Protein AF-A0A959I9E7-F1 (afdb_monomer)

Mean predicted aligned error: 7.25 Å

Foldseek 3Di:
DQLVVCVVDPQWDRPPSFFIDHVNDAQQQDWDDDPNHGDADPDPVGRTHGRVVDDPVVDPDDDDDQDDDVPDPPRHHD

Solvent-accessible surface area (backbone atoms only — not comparable to full-atom values): 4880 Å² total; per-residue (Å²): 75,37,32,67,60,51,52,75,41,86,62,35,46,59,52,97,65,24,37,71,26,51,67,80,42,54,40,83,33,48,74,55,64,59,96,86,40,78,48,75,27,90,44,99,91,39,50,42,45,58,29,52,79,40,52,52,91,80,51,93,78,87,88,84,82,73,57,90,47,96,92,49,82,82,69,43,63,92

Secondary structure (DSSP, 8-state):
-HHHHHTTSTTEEEETTTEEEETTB-GGG---EETTEE---SBTTB-S-BGGGS-TTS-S------S--TTS-S----

Radius of gyration: 11.75 Å; Cα contacts (8 Å, |Δi|>4): 119; chains: 1; bounding box: 28×24×30 Å

Structure (mmCIF, N/CA/C/O backbone):
data_AF-A0A959I9E7-F1
#
_entry.id   AF-A0A959I9E7-F1
#
loop_
_atom_site.group_PDB
_atom_site.id
_atom_site.type_symbol
_atom_site.label_atom_id
_atom_site.label_alt_id
_atom_site.label_comp_id
_atom_site.label_asym_id
_atom_site.label_entity_id
_atom_site.label_seq_id
_atom_site.pdbx_PDB_ins_code
_atom_site.Cartn_x
_atom_site.Cartn_y
_atom_site.Cartn_z
_atom_site.occupancy
_atom_site.B_iso_or_equiv
_atom_site.auth_seq_id
_atom_site.auth_comp_id
_atom_site.auth_asym_id
_atom_site.auth_atom_id
_atom_site.pdbx_PDB_model_num
ATOM 1 N N . ASP A 1 1 ? -7.436 -4.538 13.198 1.00 76.06 1 ASP A N 1
ATOM 2 C CA . ASP A 1 1 ? -6.392 -3.577 12.777 1.00 76.06 1 ASP A CA 1
ATOM 3 C C . ASP A 1 1 ? -5.923 -3.928 11.369 1.00 76.06 1 ASP A C 1
ATOM 5 O O . ASP A 1 1 ? -6.308 -4.968 10.836 1.00 76.06 1 ASP A O 1
ATOM 9 N N . VAL A 1 2 ? -5.178 -3.047 10.706 1.00 81.12 2 VAL A N 1
ATOM 10 C CA . VAL A 1 2 ? -4.747 -3.290 9.320 1.00 81.12 2 VAL A CA 1
ATOM 11 C C . VAL A 1 2 ? -3.814 -4.500 9.243 1.00 81.12 2 VAL A C 1
ATOM 13 O O . VAL A 1 2 ? -3.923 -5.298 8.313 1.00 81.12 2 VAL A O 1
ATOM 16 N N . ALA A 1 3 ? -2.988 -4.719 10.268 1.00 83.50 3 ALA A N 1
ATOM 17 C CA . ALA A 1 3 ? -2.115 -5.885 10.382 1.00 83.50 3 ALA A CA 1
ATOM 18 C C . ALA A 1 3 ? -2.860 -7.227 10.211 1.00 83.50 3 ALA A C 1
ATOM 20 O O . ALA A 1 3 ? -2.425 -8.098 9.455 1.00 83.50 3 ALA A O 1
ATOM 21 N N . SER A 1 4 ? -4.014 -7.405 10.859 1.00 82.56 4 SER A N 1
ATOM 22 C CA . SER A 1 4 ? -4.829 -8.621 10.714 1.00 82.56 4 SER A CA 1
ATOM 23 C C . SER A 1 4 ? -5.515 -8.743 9.350 1.00 82.56 4 SER A C 1
ATOM 25 O O . SER A 1 4 ? -5.626 -9.855 8.830 1.00 82.56 4 SER A O 1
ATOM 27 N N . ALA A 1 5 ? -5.930 -7.631 8.739 1.00 84.12 5 ALA A N 1
ATOM 28 C CA . ALA A 1 5 ? -6.531 -7.634 7.405 1.00 84.12 5 ALA A CA 1
ATOM 29 C C . ALA A 1 5 ? -5.519 -8.046 6.320 1.00 84.12 5 ALA A C 1
ATOM 31 O O . ALA A 1 5 ? -5.828 -8.869 5.455 1.00 84.12 5 ALA A O 1
ATOM 32 N N . VAL A 1 6 ? -4.286 -7.542 6.413 1.00 82.81 6 VAL A N 1
ATOM 33 C CA . VAL A 1 6 ? -3.211 -7.778 5.438 1.00 82.81 6 VAL A CA 1
ATOM 34 C C . VAL A 1 6 ? -2.734 -9.236 5.414 1.00 82.81 6 VAL A C 1
ATOM 36 O O . VAL A 1 6 ? -2.328 -9.723 4.361 1.00 82.81 6 VAL A O 1
ATOM 39 N N . ARG A 1 7 ? -2.876 -9.990 6.516 1.00 83.56 7 ARG A N 1
ATOM 40 C CA . ARG A 1 7 ? -2.585 -11.442 6.556 1.00 83.56 7 ARG A CA 1
ATOM 41 C C . ARG A 1 7 ? -3.383 -12.269 5.544 1.00 83.56 7 ARG A C 1
ATOM 43 O O . ARG A 1 7 ? -2.988 -13.387 5.233 1.00 83.56 7 ARG A O 1
ATOM 50 N N . ARG A 1 8 ? -4.512 -11.754 5.045 1.00 85.06 8 ARG A N 1
ATOM 51 C CA . ARG A 1 8 ? -5.323 -12.433 4.019 1.00 85.06 8 ARG A CA 1
ATOM 52 C C . ARG A 1 8 ? -4.688 -12.375 2.628 1.00 85.06 8 ARG A C 1
ATOM 54 O O . ARG A 1 8 ? -5.111 -13.107 1.737 1.00 85.06 8 ARG A O 1
ATOM 61 N N . VAL A 1 9 ? -3.687 -11.520 2.426 1.00 81.69 9 VAL A N 1
ATOM 62 C CA . VAL A 1 9 ? -2.960 -11.415 1.162 1.00 81.69 9 VAL A CA 1
ATOM 63 C C . VAL A 1 9 ? -1.919 -12.532 1.085 1.00 81.69 9 VAL A C 1
ATOM 65 O O . VAL A 1 9 ? -1.080 -12.699 1.965 1.00 81.69 9 VAL A O 1
ATOM 68 N N . THR A 1 10 ? -1.944 -13.302 -0.001 1.00 82.50 10 THR A N 1
ATOM 69 C CA . THR A 1 10 ? -1.014 -14.422 -0.205 1.00 82.50 10 THR A CA 1
ATOM 70 C C . THR A 1 10 ? 0.444 -13.965 -0.216 1.00 82.50 10 THR A C 1
ATOM 72 O O . THR A 1 10 ? 0.780 -12.942 -0.812 1.00 82.50 10 THR A O 1
ATOM 75 N N . GLY A 1 11 ? 1.340 -14.723 0.415 1.00 79.56 11 GLY A N 1
ATOM 76 C CA . GLY A 1 11 ? 2.756 -14.353 0.489 1.00 79.56 11 GLY A CA 1
ATOM 77 C C . GLY A 1 11 ? 3.022 -13.098 1.323 1.00 79.56 11 GLY A C 1
ATOM 78 O O . GLY A 1 11 ? 4.086 -12.510 1.175 1.00 79.56 11 GLY A O 1
ATOM 79 N N . VAL A 1 12 ? 2.077 -12.681 2.167 1.00 83.75 12 VAL A N 1
ATOM 80 C CA . VAL A 1 12 ? 2.295 -11.654 3.181 1.00 83.75 12 VAL A CA 1
ATOM 81 C C . VAL A 1 12 ? 2.295 -12.306 4.556 1.00 83.75 12 VAL A C 1
ATOM 83 O O . VAL A 1 12 ? 1.383 -13.056 4.901 1.00 83.75 12 VAL A O 1
ATOM 86 N N . THR A 1 13 ? 3.323 -12.028 5.346 1.00 84.88 13 THR A N 1
ATOM 87 C CA . THR A 1 13 ? 3.436 -12.484 6.731 1.00 84.88 13 THR A CA 1
ATOM 88 C C . THR A 1 13 ? 3.453 -11.284 7.664 1.00 84.88 13 THR A C 1
ATOM 90 O O . THR A 1 13 ? 3.886 -10.196 7.295 1.00 84.88 13 THR A O 1
ATOM 93 N N . VAL A 1 14 ? 2.929 -11.465 8.879 1.00 84.81 14 VAL A N 1
ATOM 94 C CA . VAL A 1 14 ? 2.917 -10.404 9.892 1.00 84.81 14 VAL A CA 1
ATOM 95 C C . VAL A 1 14 ? 3.631 -10.883 11.141 1.00 84.81 14 VAL A C 1
ATOM 97 O O . VAL A 1 14 ? 3.081 -11.686 11.902 1.00 84.81 14 VAL A O 1
ATOM 100 N N . GLU A 1 15 ? 4.838 -10.372 11.349 1.00 84.12 15 GLU A N 1
ATOM 101 C CA . GLU A 1 15 ? 5.677 -10.656 12.508 1.00 84.12 15 GLU A CA 1
ATOM 102 C C . GLU A 1 15 ? 5.242 -9.809 13.708 1.00 84.12 15 GLU A C 1
ATOM 104 O O . GLU A 1 15 ? 4.924 -8.620 13.583 1.00 84.12 15 GLU A O 1
ATOM 109 N N . GLY A 1 16 ? 5.202 -10.429 14.889 1.00 80.88 16 GLY A N 1
ATOM 110 C CA . GLY A 1 16 ? 4.884 -9.738 16.143 1.00 80.88 16 GLY A CA 1
ATOM 111 C C . GLY A 1 16 ? 3.500 -9.082 16.174 1.00 80.88 16 GLY A C 1
ATOM 112 O O . GLY A 1 16 ? 3.258 -8.227 17.015 1.00 80.88 16 GLY A O 1
ATOM 113 N N . GLY A 1 17 ? 2.611 -9.436 15.238 1.00 81.06 17 GLY A N 1
ATOM 114 C CA . GLY A 1 17 ? 1.280 -8.839 15.115 1.00 81.06 17 GLY A CA 1
ATOM 115 C C . GLY A 1 17 ? 1.236 -7.456 14.464 1.00 81.06 17 GLY A C 1
ATOM 116 O O . GLY A 1 17 ? 0.138 -6.952 14.273 1.00 81.06 17 GLY A O 1
ATOM 117 N N . LYS A 1 18 ? 2.381 -6.879 14.075 1.00 82.50 18 LYS A N 1
ATOM 118 C CA . LYS A 1 18 ? 2.458 -5.476 13.632 1.00 82.50 18 LYS A CA 1
ATOM 119 C C . LYS A 1 18 ? 3.340 -5.206 12.416 1.00 82.50 18 LYS A C 1
ATOM 121 O O . LYS A 1 18 ? 3.068 -4.252 11.695 1.00 82.50 18 LYS A O 1
ATOM 126 N N . TYR A 1 19 ? 4.358 -6.027 12.149 1.00 83.75 19 TYR A N 1
ATOM 127 C CA . TYR A 1 19 ? 5.282 -5.809 11.031 1.00 83.75 19 TYR A CA 1
ATOM 128 C C . TYR A 1 19 ? 4.904 -6.673 9.834 1.00 83.75 19 TYR A C 1
ATOM 130 O O . TYR A 1 19 ? 4.894 -7.896 9.946 1.00 83.75 19 TYR A O 1
ATOM 138 N N . VAL A 1 20 ? 4.605 -6.047 8.698 1.00 83.06 20 VAL A N 1
ATOM 139 C CA . VAL A 1 20 ? 4.250 -6.735 7.451 1.00 83.06 20 VAL A CA 1
ATOM 140 C C . VAL A 1 20 ? 5.503 -7.033 6.629 1.00 83.06 20 VAL A C 1
ATOM 142 O O . VAL A 1 20 ? 6.258 -6.126 6.299 1.00 83.06 20 VAL A O 1
ATOM 145 N N . TYR A 1 21 ? 5.665 -8.293 6.234 1.00 82.62 21 TYR A N 1
ATOM 146 C CA . TYR A 1 21 ? 6.704 -8.772 5.327 1.00 82.62 21 TYR A CA 1
ATOM 147 C C . TYR A 1 21 ? 6.048 -9.337 4.073 1.00 82.62 21 TYR A C 1
ATOM 149 O O . TYR A 1 21 ? 5.098 -10.119 4.148 1.00 82.62 21 TYR A O 1
ATOM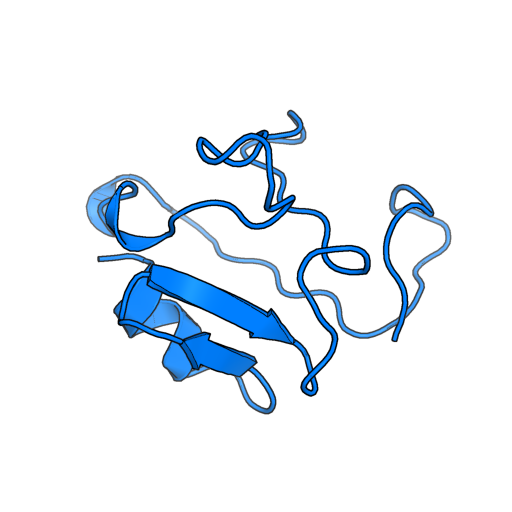 157 N N . VAL A 1 22 ? 6.569 -8.975 2.907 1.00 80.56 22 VAL A N 1
ATOM 158 C CA . VAL A 1 22 ? 6.089 -9.476 1.616 1.00 80.56 22 VAL A CA 1
ATOM 159 C C . VAL A 1 22 ? 7.118 -10.472 1.096 1.00 80.56 22 VAL A C 1
ATOM 161 O O . VAL A 1 22 ? 8.297 -10.162 1.021 1.00 80.56 22 VAL A O 1
ATOM 164 N N . ARG A 1 23 ? 6.690 -11.705 0.804 1.00 78.44 23 ARG A N 1
ATOM 165 C CA . ARG A 1 23 ? 7.531 -12.818 0.319 1.00 78.44 23 ARG A CA 1
ATOM 166 C C . ARG A 1 23 ? 8.759 -13.126 1.185 1.00 78.44 23 ARG A C 1
ATOM 168 O O . ARG A 1 23 ? 9.756 -13.641 0.694 1.00 78.44 23 ARG A O 1
ATOM 175 N N . GLY A 1 24 ? 8.679 -12.842 2.485 1.00 71.00 24 GLY A N 1
ATOM 176 C CA . GLY A 1 24 ? 9.802 -13.028 3.407 1.00 71.00 24 GLY A CA 1
ATOM 177 C C . GLY A 1 24 ? 10.929 -12.009 3.227 1.00 71.00 24 GLY A C 1
ATOM 178 O O . GLY A 1 24 ? 11.962 -12.140 3.881 1.00 71.00 24 GLY A O 1
ATOM 179 N N . LEU A 1 25 ? 10.744 -10.993 2.379 1.00 73.25 25 LEU A N 1
ATOM 180 C CA . LEU A 1 25 ? 11.683 -9.891 2.280 1.00 73.25 25 LEU A CA 1
ATOM 181 C C . LEU A 1 25 ? 11.586 -9.001 3.503 1.00 73.25 25 LEU A C 1
ATOM 183 O O . LEU A 1 25 ? 10.499 -8.582 3.907 1.00 73.25 25 LEU A O 1
ATOM 187 N N . GLY A 1 26 ? 12.761 -8.739 4.070 1.00 66.88 26 GLY A N 1
ATOM 188 C CA . GLY A 1 26 ? 12.932 -7.891 5.232 1.00 66.88 26 GLY A CA 1
ATOM 189 C C . GLY A 1 26 ? 12.491 -6.452 4.999 1.00 66.88 26 GLY A C 1
ATOM 190 O O . GLY A 1 26 ? 12.331 -5.975 3.876 1.00 66.88 26 GLY A O 1
ATOM 191 N N . ASP A 1 27 ? 12.368 -5.750 6.112 1.00 67.69 27 ASP A N 1
ATOM 192 C CA . ASP A 1 27 ? 11.993 -4.348 6.228 1.00 67.69 27 ASP A CA 1
ATOM 193 C C . ASP A 1 27 ? 12.735 -3.386 5.288 1.00 67.69 27 ASP A C 1
ATOM 195 O O . ASP A 1 27 ? 12.139 -2.433 4.801 1.00 67.69 27 ASP A O 1
ATOM 199 N N . ARG A 1 28 ? 14.012 -3.645 4.987 1.00 66.69 28 ARG A N 1
ATOM 200 C CA . ARG A 1 28 ? 14.828 -2.829 4.070 1.00 66.69 28 ARG A CA 1
ATOM 201 C C . ARG A 1 28 ? 14.376 -2.858 2.612 1.00 66.69 28 ARG A C 1
ATOM 203 O O . ARG A 1 28 ? 14.799 -2.001 1.848 1.00 66.69 28 ARG A O 1
ATOM 210 N N . TYR A 1 29 ? 13.572 -3.844 2.231 1.00 68.50 29 TYR A N 1
ATOM 211 C CA . TYR A 1 29 ? 13.145 -4.067 0.849 1.00 68.50 29 TYR A CA 1
ATOM 212 C C . TYR A 1 29 ? 11.646 -3.834 0.645 1.00 68.50 29 TYR A C 1
ATOM 214 O O . TYR A 1 29 ? 11.138 -4.057 -0.452 1.00 68.50 29 TYR A O 1
ATOM 222 N N . SER A 1 30 ? 10.948 -3.377 1.687 1.00 69.44 30 SER A N 1
ATOM 223 C CA . SER A 1 30 ? 9.519 -3.087 1.672 1.00 69.44 30 SER A CA 1
ATOM 224 C C . SER A 1 30 ? 9.297 -1.598 1.914 1.00 69.44 30 SER A C 1
ATOM 226 O O . SER A 1 30 ? 9.699 -1.064 2.946 1.00 69.44 30 SER A O 1
ATOM 228 N N . LYS A 1 31 ? 8.630 -0.925 0.972 1.00 75.19 31 LYS A N 1
ATOM 229 C CA . LYS A 1 31 ? 8.229 0.478 1.106 1.00 75.19 31 LYS A CA 1
ATOM 230 C C . LYS A 1 31 ? 6.747 0.555 1.444 1.00 75.19 31 LYS A C 1
ATOM 232 O O . LYS A 1 31 ? 5.916 -0.008 0.736 1.00 75.19 31 LYS A O 1
ATOM 237 N N . THR A 1 32 ? 6.412 1.282 2.507 1.00 78.12 32 THR A N 1
ATOM 238 C CA . THR A 1 32 ? 5.020 1.559 2.875 1.00 78.12 32 THR A CA 1
ATOM 239 C C . THR A 1 32 ? 4.687 3.010 2.565 1.00 78.12 32 THR A C 1
ATOM 241 O O . THR A 1 32 ? 5.378 3.928 3.005 1.00 78.12 32 THR A O 1
ATOM 244 N N . THR A 1 33 ? 3.606 3.220 1.821 1.00 78.69 33 THR A N 1
ATOM 245 C CA . THR A 1 33 ? 3.061 4.551 1.564 1.00 78.69 33 THR A CA 1
ATOM 246 C C . THR A 1 33 ? 1.615 4.627 2.035 1.00 78.69 33 THR A C 1
ATOM 248 O O . THR A 1 33 ? 0.857 3.663 1.932 1.00 78.69 33 THR A O 1
ATOM 251 N N . LEU 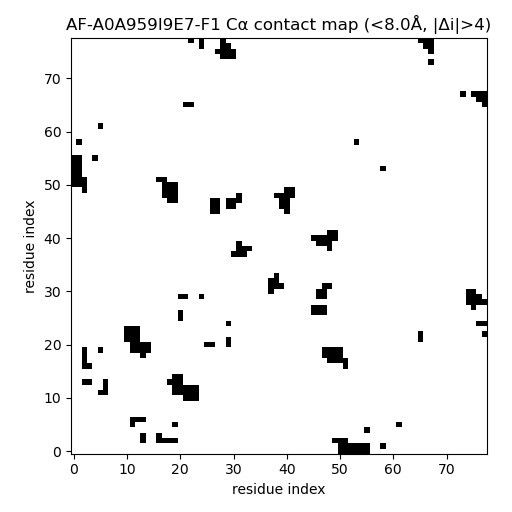A 1 34 ? 1.228 5.789 2.555 1.00 79.06 34 LEU A N 1
ATOM 252 C CA . LEU A 1 34 ? -0.146 6.133 2.899 1.00 79.06 34 LEU A CA 1
ATOM 253 C C . LEU A 1 34 ? -0.520 7.367 2.087 1.00 79.06 34 LEU A C 1
ATOM 255 O O . LEU A 1 34 ? 0.127 8.402 2.209 1.00 79.06 34 LEU A O 1
ATOM 259 N N . ASN A 1 35 ? -1.540 7.262 1.235 1.00 79.25 35 ASN A N 1
ATOM 260 C CA . ASN A 1 35 ? -1.944 8.349 0.333 1.00 79.25 35 ASN A CA 1
ATOM 261 C C . ASN A 1 35 ? -0.770 8.919 -0.494 1.00 79.25 35 ASN A C 1
ATOM 263 O O . ASN A 1 35 ? -0.635 10.130 -0.635 1.00 79.25 35 ASN A O 1
ATOM 267 N N . ALA A 1 36 ? 0.100 8.038 -1.005 1.00 75.56 36 ALA A N 1
ATOM 268 C CA . ALA A 1 36 ? 1.339 8.366 -1.725 1.00 75.56 36 ALA A CA 1
ATOM 269 C C . ALA A 1 36 ? 2.429 9.099 -0.911 1.00 75.56 36 ALA A C 1
ATOM 271 O O . ALA A 1 36 ? 3.519 9.320 -1.435 1.00 75.56 36 ALA A O 1
ATOM 272 N N . ALA A 1 37 ? 2.191 9.402 0.367 1.00 77.50 37 ALA A N 1
ATOM 273 C CA . ALA A 1 37 ? 3.225 9.859 1.285 1.00 77.50 37 ALA A CA 1
ATOM 274 C C . ALA A 1 37 ? 3.973 8.660 1.879 1.00 77.50 37 ALA A C 1
A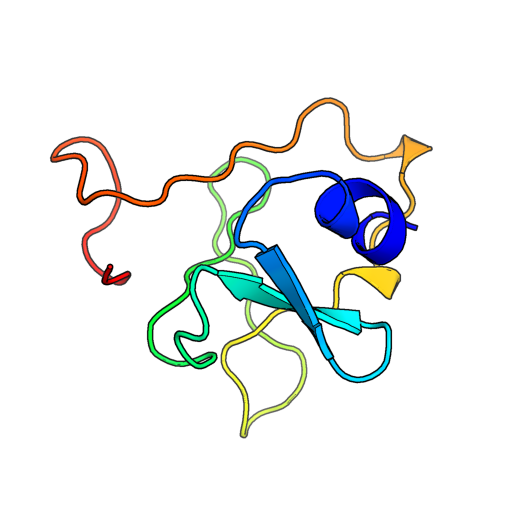TOM 276 O O . ALA A 1 37 ? 3.371 7.643 2.229 1.00 77.50 37 ALA A O 1
ATOM 277 N N . GLU A 1 38 ? 5.291 8.772 1.989 1.00 74.69 38 GLU A N 1
ATOM 278 C CA . GLU A 1 38 ? 6.117 7.758 2.637 1.00 74.69 38 GLU A CA 1
ATOM 279 C C . GLU A 1 38 ? 5.892 7.790 4.148 1.00 74.69 38 GLU A C 1
ATOM 281 O O . GLU A 1 38 ? 5.998 8.842 4.780 1.00 74.69 38 GLU A O 1
ATOM 286 N N . VAL A 1 39 ? 5.552 6.635 4.721 1.00 74.00 39 VAL A N 1
ATOM 287 C CA . VAL A 1 39 ? 5.374 6.498 6.166 1.00 74.00 39 VAL A CA 1
ATOM 288 C C . VAL A 1 39 ? 6.636 5.843 6.713 1.00 74.00 39 VAL A C 1
ATOM 290 O O . VAL A 1 39 ? 6.874 4.672 6.409 1.00 74.00 39 VAL A O 1
ATOM 293 N N . PRO A 1 40 ? 7.465 6.558 7.491 1.00 70.88 40 PRO A N 1
ATOM 294 C CA . PRO A 1 40 ? 8.630 5.947 8.104 1.00 70.88 40 PRO A CA 1
ATOM 295 C C . PRO A 1 40 ? 8.199 4.967 9.200 1.00 70.88 40 PRO A C 1
ATOM 297 O O . PRO A 1 40 ? 7.182 5.155 9.877 1.00 70.88 40 PRO A O 1
ATOM 300 N N . GLY A 1 41 ? 9.003 3.925 9.403 1.00 69.75 41 GLY A N 1
ATOM 301 C CA . GLY A 1 41 ? 8.906 3.114 10.609 1.00 69.75 41 GLY A CA 1
ATOM 302 C C . GLY A 1 41 ? 9.115 3.978 11.858 1.00 69.75 41 GLY A C 1
ATOM 303 O O . GLY A 1 41 ? 9.910 4.914 11.858 1.00 69.75 41 GLY A O 1
ATOM 304 N N . LEU A 1 42 ? 8.402 3.663 12.942 1.00 69.44 42 LEU A N 1
ATOM 305 C CA . LEU A 1 42 ? 8.605 4.318 14.246 1.00 69.44 42 LEU A CA 1
ATOM 306 C C . LEU A 1 42 ? 9.804 3.748 15.025 1.00 69.44 42 LEU A C 1
ATOM 308 O O . LEU A 1 42 ? 10.098 4.203 16.127 1.00 69.44 42 LEU A O 1
ATOM 312 N N . ASP A 1 43 ? 10.466 2.726 14.482 1.00 71.19 43 ASP A N 1
ATOM 313 C CA . ASP A 1 43 ? 11.661 2.115 15.054 1.00 71.19 43 ASP A CA 1
ATOM 314 C C . ASP A 1 43 ? 12.872 2.554 14.215 1.00 71.19 43 ASP A C 1
ATOM 316 O O . ASP A 1 43 ? 12.921 2.234 13.030 1.00 71.19 43 ASP A O 1
ATOM 320 N N . PRO A 1 44 ? 13.861 3.261 14.788 1.00 66.56 44 PRO A N 1
ATOM 321 C CA . PRO A 1 44 ? 15.026 3.738 14.040 1.00 66.56 44 PRO A CA 1
ATOM 322 C C . PRO A 1 44 ? 15.888 2.603 13.465 1.00 66.56 44 PRO A C 1
ATOM 324 O O . PRO A 1 44 ? 16.727 2.853 12.604 1.00 66.56 44 PRO A O 1
ATOM 327 N N . ASN A 1 45 ? 15.693 1.362 13.924 1.00 68.06 45 ASN A N 1
ATOM 328 C CA . ASN A 1 45 ? 16.378 0.181 13.408 1.00 68.06 45 ASN A CA 1
ATOM 329 C C . ASN A 1 45 ? 15.554 -0.591 12.371 1.00 68.06 45 ASN A C 1
ATOM 331 O O . ASN A 1 45 ? 16.059 -1.586 11.849 1.00 68.06 45 ASN A O 1
ATOM 335 N N . ARG A 1 46 ? 14.303 -0.182 12.098 1.00 68.44 46 ARG A N 1
ATOM 336 C CA . ARG A 1 46 ? 13.416 -0.867 11.153 1.00 68.44 46 ARG A CA 1
ATOM 337 C C . ARG A 1 46 ? 12.732 0.091 10.188 1.00 68.44 46 ARG A C 1
ATOM 339 O O . ARG A 1 46 ? 12.022 1.007 10.588 1.00 68.44 46 ARG A O 1
ATOM 346 N N . ASN A 1 47 ? 12.805 -0.228 8.902 1.00 68.94 47 ASN A N 1
ATOM 347 C CA . ASN A 1 47 ? 12.096 0.535 7.868 1.00 68.94 47 ASN A CA 1
ATOM 348 C C . ASN A 1 47 ? 10.607 0.147 7.748 1.00 68.94 47 ASN A C 1
ATOM 350 O O . ASN A 1 47 ? 9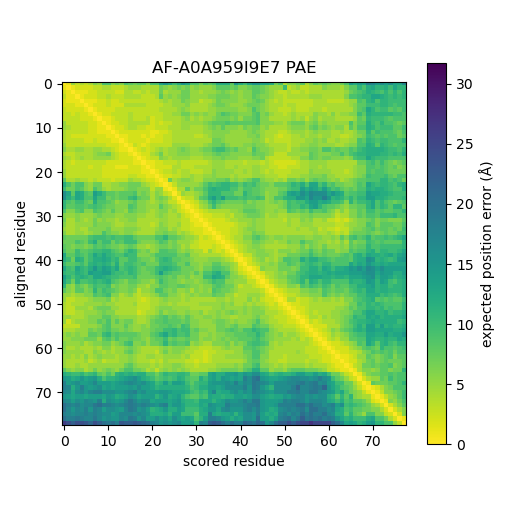.846 0.806 7.046 1.00 68.94 47 ASN A O 1
ATOM 354 N N . THR A 1 48 ? 10.162 -0.914 8.437 1.00 72.62 48 THR A N 1
ATOM 355 C CA . THR A 1 48 ? 8.763 -1.369 8.393 1.00 72.62 48 THR A CA 1
ATOM 356 C C . THR A 1 48 ? 7.863 -0.552 9.309 1.00 72.62 48 THR A C 1
ATOM 358 O O . THR A 1 48 ? 8.138 -0.362 10.495 1.00 72.62 48 THR A O 1
ATOM 361 N N . VAL A 1 49 ? 6.719 -0.156 8.763 1.00 78.44 49 VAL A N 1
ATOM 362 C CA . VAL A 1 49 ? 5.656 0.534 9.486 1.00 78.44 49 VAL A CA 1
ATOM 363 C C . VAL A 1 49 ? 4.860 -0.450 10.342 1.00 78.44 49 VAL A C 1
ATOM 365 O O . VAL A 1 49 ? 4.522 -1.552 9.907 1.00 78.44 49 VAL A O 1
ATOM 368 N N . GLN A 1 50 ? 4.543 -0.038 11.568 1.00 83.00 50 GLN A N 1
ATOM 369 C CA . GLN A 1 50 ? 3.679 -0.792 12.474 1.00 83.00 50 GLN A CA 1
ATOM 370 C C . GLN A 1 50 ? 2.219 -0.665 12.006 1.00 83.00 50 GLN A C 1
ATOM 372 O O . GLN A 1 50 ? 1.620 0.406 12.073 1.00 83.00 50 GLN A O 1
ATOM 377 N N . MET A 1 51 ? 1.664 -1.753 11.468 1.00 81.62 51 MET A N 1
ATOM 378 C CA . MET A 1 51 ? 0.339 -1.777 10.830 1.00 81.62 51 MET A CA 1
ATOM 379 C C . MET A 1 51 ? -0.819 -1.946 11.822 1.00 81.62 51 MET A C 1
ATOM 381 O O . MET A 1 51 ? -1.983 -1.819 11.452 1.00 81.62 51 MET A O 1
ATOM 385 N N . ASP A 1 52 ? -0.523 -2.251 13.081 1.00 80.31 52 ASP A N 1
ATOM 386 C CA . ASP A 1 52 ? -1.479 -2.239 14.192 1.00 80.31 52 ASP A CA 1
ATOM 387 C C . ASP A 1 52 ? -1.907 -0.812 14.576 1.00 80.31 52 ASP A C 1
ATOM 389 O O . ASP A 1 52 ? -3.009 -0.617 15.084 1.00 80.31 52 ASP A O 1
ATOM 393 N N . LEU A 1 53 ? -1.081 0.191 14.256 1.00 78.38 53 LEU A N 1
ATOM 394 C CA . LEU A 1 53 ? -1.372 1.611 14.480 1.00 78.38 53 LEU A CA 1
ATOM 395 C C . LEU A 1 53 ? -2.484 2.156 13.581 1.00 78.38 53 LEU A C 1
ATOM 397 O O . LEU A 1 53 ? -3.083 3.183 13.897 1.00 78.38 53 LEU A O 1
ATOM 401 N N . PHE A 1 54 ? -2.760 1.484 12.463 1.00 81.44 54 PHE A N 1
ATOM 402 C CA . PHE A 1 54 ? -3.796 1.890 11.526 1.00 81.44 54 PHE A CA 1
ATOM 403 C C . PHE A 1 54 ? -5.057 1.063 11.780 1.00 81.44 54 PHE A C 1
ATOM 405 O O . PHE A 1 54 ? -5.075 -0.154 11.543 1.00 81.44 54 PHE A O 1
ATOM 412 N N . PRO A 1 55 ? -6.142 1.685 12.264 1.00 80.38 55 PRO A N 1
ATOM 413 C CA . PRO A 1 55 ? -7.403 0.989 12.388 1.00 80.38 55 PRO A CA 1
ATOM 414 C C . PRO A 1 55 ? -8.038 0.810 11.000 1.00 80.38 55 PRO A C 1
ATOM 416 O O . PRO A 1 55 ? -7.964 1.671 10.126 1.00 80.38 55 PRO A O 1
ATOM 419 N N . THR A 1 56 ? -8.658 -0.350 10.779 1.00 78.62 56 THR A N 1
ATOM 420 C CA . THR A 1 56 ? -9.187 -0.770 9.465 1.00 78.62 56 THR A CA 1
ATOM 421 C C . THR A 1 56 ? -10.316 0.104 8.943 1.00 78.62 56 THR A C 1
ATOM 423 O O . THR A 1 56 ? -10.596 0.071 7.757 1.00 78.62 56 THR A O 1
ATOM 426 N N . ASN A 1 57 ? -10.973 0.874 9.808 1.00 82.75 57 ASN A N 1
ATOM 427 C CA . ASN A 1 57 ? -12.008 1.829 9.418 1.00 82.75 57 ASN A CA 1
ATOM 428 C C . ASN A 1 57 ? -11.446 3.114 8.783 1.00 82.75 57 ASN A C 1
ATOM 430 O O . ASN A 1 57 ? -12.211 3.846 8.168 1.00 82.75 57 ASN A O 1
ATOM 434 N N . LEU A 1 58 ? -10.150 3.406 8.953 1.00 78.75 58 LEU A N 1
ATOM 435 C CA . LEU A 1 58 ? -9.48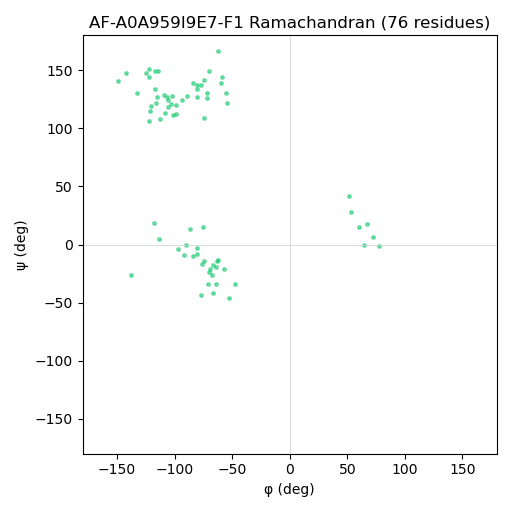4 4.552 8.322 1.00 78.75 58 LEU A CA 1
ATOM 436 C C . LEU A 1 58 ? -8.850 4.201 6.974 1.00 78.75 58 LEU A C 1
ATOM 438 O O . LEU A 1 58 ? -8.393 5.095 6.266 1.00 78.75 58 LEU A O 1
ATOM 442 N N . ILE A 1 59 ? -8.801 2.915 6.625 1.00 79.44 59 ILE A N 1
ATOM 443 C CA . ILE A 1 59 ? -8.196 2.431 5.389 1.00 79.44 59 ILE A CA 1
ATOM 444 C C . ILE A 1 59 ? -9.297 1.960 4.446 1.00 79.44 59 ILE A C 1
ATOM 446 O O . ILE A 1 59 ? -9.952 0.957 4.709 1.00 79.44 59 ILE A O 1
ATOM 450 N N . ASP A 1 60 ? -9.462 2.676 3.336 1.00 80.56 60 ASP A N 1
ATOM 451 C CA . ASP A 1 60 ? -10.415 2.318 2.281 1.00 80.56 60 ASP A CA 1
ATOM 452 C C . ASP A 1 60 ? -9.876 1.171 1.406 1.00 80.56 60 ASP A C 1
ATOM 454 O O . ASP A 1 60 ? -10.562 0.191 1.125 1.00 80.56 60 ASP A O 1
ATOM 458 N N . ASN A 1 61 ? -8.590 1.235 1.039 1.00 80.31 61 ASN A N 1
ATOM 459 C CA . ASN A 1 61 ? -7.961 0.226 0.194 1.00 80.31 61 ASN A CA 1
ATOM 460 C C . ASN A 1 61 ? -6.511 -0.067 0.602 1.00 80.31 61 ASN A C 1
ATOM 462 O O . ASN A 1 61 ? -5.774 0.822 1.026 1.00 80.31 61 ASN A O 1
ATOM 466 N N . ILE A 1 62 ? -6.094 -1.321 0.413 1.00 79.94 62 ILE A N 1
ATOM 467 C CA . ILE A 1 62 ? -4.723 -1.790 0.619 1.00 79.94 62 ILE A CA 1
ATOM 468 C C . ILE A 1 62 ? -4.213 -2.371 -0.694 1.00 79.94 62 ILE A C 1
ATOM 470 O O . ILE A 1 62 ? -4.690 -3.403 -1.165 1.00 79.94 62 ILE A O 1
ATOM 474 N N . LEU A 1 63 ? -3.196 -1.729 -1.261 1.00 80.75 63 LEU A N 1
ATOM 475 C CA . LEU A 1 63 ? -2.534 -2.185 -2.477 1.00 80.75 63 LEU A CA 1
ATOM 476 C C . LEU A 1 63 ? -1.196 -2.828 -2.111 1.00 80.75 63 LEU A C 1
ATOM 478 O O . LEU A 1 63 ? -0.335 -2.185 -1.518 1.00 80.75 63 LEU A O 1
ATOM 482 N N . VAL A 1 64 ? -1.021 -4.102 -2.472 1.00 78.75 64 VAL A N 1
ATOM 483 C CA . VAL A 1 64 ? 0.225 -4.848 -2.240 1.00 78.75 64 VAL A CA 1
ATOM 484 C C . VAL A 1 64 ? 0.882 -5.147 -3.580 1.00 78.75 64 VAL A C 1
ATOM 486 O O . VAL A 1 64 ? 0.422 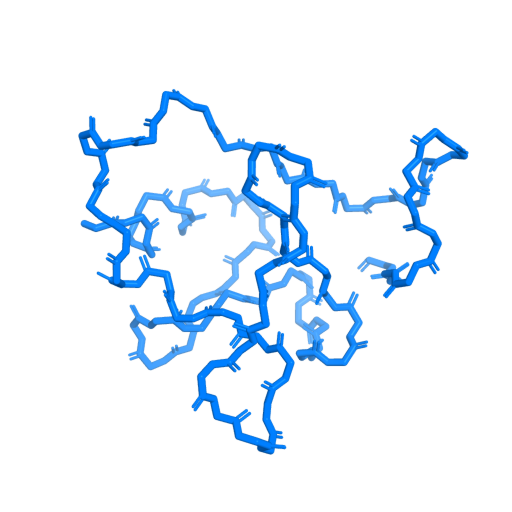-6.011 -4.329 1.00 78.75 64 VAL A O 1
ATOM 489 N N . TYR A 1 65 ? 1.983 -4.459 -3.863 1.00 78.12 65 TYR A N 1
ATOM 490 C CA . TYR A 1 65 ? 2.794 -4.690 -5.054 1.00 78.12 65 TYR A CA 1
ATOM 491 C C . TYR A 1 65 ? 3.929 -5.660 -4.724 1.00 78.12 65 TYR A C 1
ATOM 493 O O . TYR A 1 65 ? 4.691 -5.437 -3.792 1.00 78.12 65 TYR A O 1
ATOM 501 N N . LYS A 1 66 ? 4.017 -6.757 -5.483 1.00 71.56 66 LYS A N 1
ATOM 502 C CA . LYS A 1 66 ? 5.017 -7.832 -5.304 1.00 71.56 66 LYS A CA 1
ATOM 503 C C . LYS A 1 66 ? 5.915 -7.976 -6.532 1.00 71.56 66 LYS A C 1
ATOM 505 O O . LYS A 1 66 ? 6.423 -9.043 -6.841 1.00 71.56 66 LYS A O 1
ATOM 510 N N . THR A 1 67 ? 5.951 -6.962 -7.373 1.00 66.75 67 THR A N 1
ATOM 511 C CA . THR A 1 67 ? 6.743 -6.947 -8.598 1.00 66.75 67 THR A CA 1
ATOM 512 C C . THR A 1 67 ? 7.138 -5.511 -8.829 1.00 66.75 67 THR A C 1
ATOM 514 O O . THR A 1 67 ? 6.315 -4.614 -8.627 1.00 66.75 67 THR A O 1
ATOM 517 N N . PHE A 1 68 ? 8.371 -5.301 -9.278 1.00 58.50 68 PHE A N 1
ATOM 518 C CA . PHE A 1 68 ? 8.792 -3.992 -9.742 1.00 58.50 68 PHE A CA 1
ATOM 519 C C . PHE A 1 68 ? 7.822 -3.516 -10.829 1.00 58.50 68 PHE A C 1
ATOM 521 O O . PHE A 1 68 ? 7.609 -4.200 -11.830 1.00 58.50 68 PHE A O 1
ATOM 528 N N . SER A 1 69 ? 7.200 -2.365 -10.597 1.00 60.88 69 SER A N 1
ATOM 529 C CA . SER A 1 69 ? 6.389 -1.670 -11.586 1.00 60.88 69 SER A CA 1
ATOM 530 C C . SER A 1 69 ? 7.098 -0.355 -11.881 1.00 60.88 69 SER A C 1
ATOM 532 O O . SER A 1 69 ? 7.375 0.377 -10.931 1.00 60.88 69 SER A O 1
ATOM 534 N N . PRO A 1 70 ? 7.381 -0.019 -13.152 1.00 57.38 70 PRO A N 1
ATOM 535 C CA . PRO A 1 70 ? 8.110 1.201 -13.513 1.00 57.38 70 PRO A CA 1
ATOM 536 C C . PRO A 1 70 ? 7.381 2.490 -13.098 1.00 57.38 70 PRO A C 1
ATOM 538 O O . PRO A 1 70 ? 7.981 3.559 -13.088 1.00 57.38 70 PRO A O 1
ATOM 541 N N . ASN A 1 71 ? 6.100 2.384 -12.732 1.00 62.78 71 ASN A N 1
ATOM 542 C CA . ASN A 1 71 ? 5.272 3.491 -12.257 1.00 62.78 71 ASN A CA 1
ATOM 543 C C . ASN A 1 71 ? 5.319 3.678 -10.727 1.00 62.78 71 ASN A C 1
ATOM 545 O O . ASN A 1 71 ? 4.626 4.549 -10.206 1.00 62.78 71 ASN A O 1
ATOM 549 N N . LEU A 1 72 ? 6.071 2.847 -9.995 1.00 64.50 72 LEU A N 1
ATOM 550 C CA . LEU A 1 72 ? 6.218 2.929 -8.540 1.00 64.50 72 LEU A CA 1
ATOM 551 C C . LEU A 1 72 ? 7.663 3.294 -8.158 1.00 64.50 72 LEU A C 1
ATOM 553 O O . LEU A 1 72 ? 8.589 2.919 -8.877 1.00 64.50 72 LEU A O 1
ATOM 557 N N . PRO A 1 73 ? 7.881 4.002 -7.030 1.00 61.53 73 PRO A N 1
ATOM 558 C CA . PRO A 1 73 ? 9.225 4.334 -6.554 1.00 61.5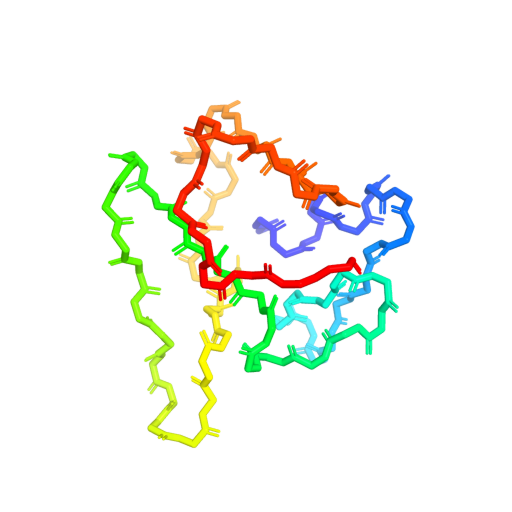3 73 PRO A CA 1
ATOM 559 C C . PRO A 1 73 ? 10.095 3.079 -6.395 1.00 61.53 73 PRO A C 1
ATOM 561 O O . PRO A 1 73 ? 9.664 2.118 -5.769 1.00 61.53 73 PRO A O 1
ATOM 564 N N . GLY A 1 74 ? 11.314 3.089 -6.938 1.00 58.47 74 GLY A N 1
ATOM 565 C CA . GLY A 1 74 ? 12.195 1.915 -7.040 1.00 58.47 74 GLY A CA 1
ATOM 566 C C . GLY A 1 74 ? 12.887 1.457 -5.750 1.00 58.47 74 GLY A C 1
ATOM 567 O O . GLY A 1 74 ? 13.830 0.676 -5.832 1.00 58.47 74 GLY A O 1
ATOM 568 N N . ASP A 1 75 ? 12.44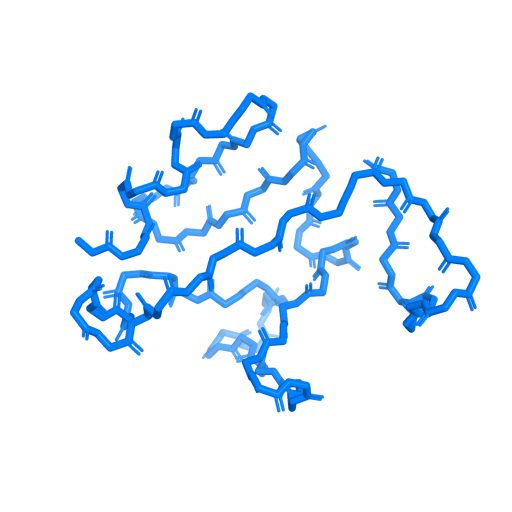2 1.915 -4.578 1.00 59.78 75 ASP A N 1
ATOM 569 C CA . ASP A 1 75 ? 13.072 1.596 -3.285 1.00 59.78 75 ASP A CA 1
ATOM 570 C C . ASP A 1 75 ? 12.560 0.278 -2.662 1.00 59.78 75 ASP A C 1
ATOM 572 O O . ASP A 1 75 ? 12.781 0.021 -1.480 1.00 59.78 75 ASP A O 1
ATOM 576 N N . PHE A 1 76 ? 11.848 -0.563 -3.421 1.00 62.38 76 PHE A N 1
ATOM 577 C CA . PHE A 1 76 ? 11.394 -1.885 -2.975 1.00 62.38 76 PHE A CA 1
ATOM 578 C C . PHE A 1 76 ? 11.861 -2.977 -3.940 1.00 62.38 76 PHE A C 1
ATOM 580 O O . PHE A 1 76 ? 11.970 -2.759 -5.149 1.00 62.38 76 PHE A O 1
ATOM 587 N N . THR A 1 77 ? 12.139 -4.168 -3.412 1.00 56.62 77 THR A N 1
ATOM 588 C CA . THR A 1 77 ? 12.544 -5.331 -4.216 1.00 56.62 77 THR A CA 1
ATOM 589 C C . THR A 1 77 ? 11.565 -6.489 -3.982 1.00 56.62 77 THR A C 1
ATOM 591 O O . THR A 1 77 ? 10.929 -6.534 -2.939 1.00 56.62 77 THR A O 1
ATOM 594 N N . GLY A 1 78 ? 11.397 -7.355 -4.994 1.00 46.47 78 GLY A N 1
ATOM 595 C CA . GLY A 1 78 ? 10.908 -8.756 -4.945 1.00 46.47 78 GLY A CA 1
ATOM 596 C C . GLY A 1 78 ? 9.631 -9.148 -4.197 1.00 46.47 78 GLY A C 1
ATOM 597 O O . GLY A 1 78 ? 9.752 -9.939 -3.244 1.00 46.47 78 GLY A O 1
#

pLDDT: mean 74.92, std 8.45, range [46.47, 85.06]

Sequence (78 aa):
DVASAVRRVTGVTVEGGKYVYVRGLGDRYSKTTLNAAEVPGLDPNRNTVQMDLFPTNLIDNILVYKTFSPNLPGDFTG

=== Feature glossary ===
A reading guide for the features in this record.

Start from the sequence.

  · Sequence gives the chain of amino acids in standard one-letter code (A=alanine, C=cysteine, …, Y=tyrosine), read N→C. It is the only feature that is directly encoded by the gene; all structural features are derived from the folded form of this sequence.

Fold it, and you get atomic coordinates and the backbone conformation that goes with them.

  · The mmCIF table is the protein's shape written out atom by atom. For each backbone N, Cα, C, and carbonyl O, it records an (x, y, z) coordinate triple in Å plus the residue type, chain letter, and residue number.

  · Backbone dihedral angles. Every residue except chain termini has a φ (preceding-C → N → Cα → C) and a ψ (N → Cα → C → next-N). They are reported in degrees following the IUPAC sign convention. Secondary structure is essentially a statement about which (φ, ψ) basin each residue occupies.

  · DSSP 8-state secondary structure assigns each residue one of H (α-helix), G (3₁₀-helix), I (π-helix), E (extended β-strand), B (isolated β-bridge), T (hydrogen-bonded turn), S (bend), or '-' (coil). The assignment is computed from backbone hydrogen-bond geometry via the Kabsch–Sander algorithm.

  · P-SEA three-state annotation labels each residue as helix, strand, or coil based purely on the geometry of the Cα trace. It serves as a fallback when the full backbone (and thus DSSP) is unavailable.

Summarize the fold with a handful of shape descriptors and a per-residue structural alphabet.

  · Radius of gyration (Rg) is the root-mean-square distance of Cα atoms from their centroid — a single number for overall size and compactness. A globular domain of N residues has Rg ≈ 2.2·N^0.38 Å; an extended or disordered chain has a much larger Rg. The Cα contact count is the number of residue pairs whose Cα atoms are within 8 Å and are more than four positions apart in sequence — a standard proxy for tertiary packing density. The bounding box is the smallest axis-aligned box enclosing all Cα atoms.

  · Foldseek's 3Di representation compresses backbone geometry into a per-residue letter drawn from a learned twenty-state alphabet. It captures the tertiary interaction pattern around each residue — which residues are packed against it in space, regardless of where they are in sequence.

  · Accessible surface area quantifies burial. A residue with SASA near zero is packed into the hydrophobic core; one with SASA >100 Å² sits on the surface. Computed here via the Shrake–Rupley numerical algorithm with a 1.4 Å probe.

Ask how reliable the model is.

  · For AlphaFold models, the B-factor field carries pLDDT — the model's own estimate of local accuracy on a 0–100 scale. Regions with pLDDT<50 should be treated as essentially unmodeled; they often correspond to intrinsically disordered segments.

  · For experimental (PDB) structures, the B-factor (temperature factor) quantifies the positional spread of each atom in the crystal — a combination of thermal vibration and static disorder — in units of Å². High B-factors mark flexible loops or poorly resolved regions; low B-factors mark the rigid, well-ordered core.

  · PAE(i, j) answers: if I align the predicted and true structures on residue i, how far off (in Å) do I expect residue j to be? A block-diagonal PAE matrix with low values on the blocks and high values off-diagonal is the signature of a multi-domain protein with confidently predicted domains but uncertain inter-domain orientation.

Place it in context: what it resembles, what it is annotated as, and how it looks.

  · Structural nearest neighbors (via Foldseek easy-search vs the PDB). Reported per hit: target PDB id, E-value, and alignment TM-score. A TM-score above ~0.5 is the conventional threshold for 'same fold'.

  · Functional annotations link the protein to curated databases. InterPro entries identify conserved domains and families by matching the sequence against member-database signatures (Pfam, PROSITE, CDD, …). Gene Ontology (GO) terms describe molecular function, biological process, and cellular component in a controlled vocabulary. CATH places the structure in a hierarchical fold classification (Class/Architecture/Topology/Homologous-superfamily). The organism is the source species.

  · Plot images: a contact map (which residues are close in 3D, as an N×N binary image), a Ramachandran scatter (backbone torsion angles, revealing secondary-structure co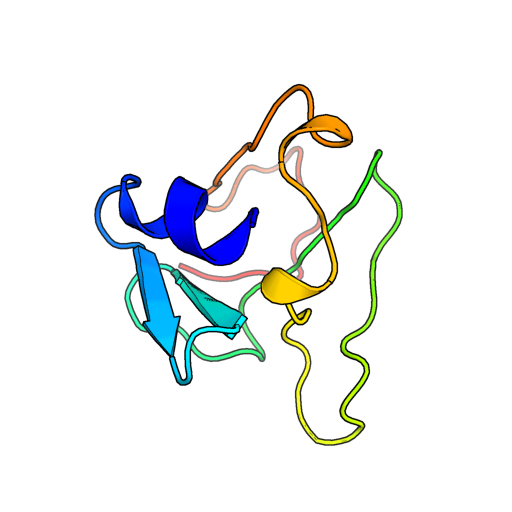mposition at a glance), and — for AlphaFold structures — a PAE heatmap (pairwise prediction confidence).

  · Structure images are PyMOL renders from six orthogonal camera directions. Cartoon representation draws helices as coils and strands as arrows; sticks shows the backbone as bonds; surface shows the solvent-excluded envelope. Rainbow coloring maps sequence position to hue (blue→red, N→C); chain coloring assigns a distinct color per polypeptide.